Protein AF-A0A5K0YIE9-F1 (afdb_monomer)

InterPro domains:
  IPR001099 Chalcone/stilbene synthase, N-terminal [PF00195] (16-65)
  IPR011141 Polyketide synthase, type III [PTHR11877] (16-65)
  IPR016039 Thiolase-like [G3DSA:3.40.47.10] (2-65)

Organism: NCBI:txid210225

Sequence (65 aa):
MMRTDLNEIPLADPRTNSQGSGRAKIMALGKAFPSQLIPQECVVEGYTRDTKCEDPVIKEKLERL

pLDDT: mean 76.64, std 16.75, range [38.25, 94.88]

Radius of gyration: 30.91 Å; Cα contacts (8 Å, |Δi|>4): 15; chains: 1; bounding box: 40×21×94 Å

Secondary structure (DSSP, 8-state):
-----S-------TT------SS-----------S----GGGHHHHHHHHH----HHHHHHHHT-

Solvent-accessible surface area (backbone atoms only — not comparable to full-atom values): 4768 Å² total; per-residue (Å²): 135,86,84,77,78,94,75,79,75,80,76,78,65,87,80,68,69,75,76,68,83,91,65,95,71,91,85,79,87,87,86,87,76,73,91,77,84,68,58,81,96,38,46,47,61,50,47,34,68,75,67,68,57,81,52,67,71,57,50,58,56,48,74,73,110

Mean predicted aligned error: 15.88 Å

Foldseek 3Di:
DDDDDPPCPPDPDPPPPVVDPDDDDDPDDDDDDDPDDDDLVCQLVCCCVVVVDPDVVVSVVSVVD

Structure (mmCIF, N/CA/C/O backbone):
data_AF-A0A5K0YIE9-F1
#
_entry.id   AF-A0A5K0YIE9-F1
#
loop_
_atom_site.group_PDB
_atom_site.id
_atom_site.type_symbol
_atom_site.label_atom_id
_atom_site.label_alt_id
_atom_site.label_comp_id
_atom_site.label_asym_id
_atom_site.label_entity_id
_atom_site.label_seq_id
_atom_site.pdbx_PDB_ins_code
_atom_site.Cartn_x
_atom_site.Cartn_y
_atom_site.Cartn_z
_atom_site.occupancy
_atom_site.B_iso_or_equiv
_atom_site.auth_seq_id
_atom_site.auth_comp_id
_atom_site.auth_asym_id
_atom_site.auth_atom_id
_atom_site.pdbx_PDB_model_num
ATOM 1 N N . MET A 1 1 ? 19.161 3.406 -72.815 1.00 38.25 1 MET A N 1
ATOM 2 C CA . MET A 1 1 ? 18.466 2.343 -72.060 1.00 38.25 1 MET A CA 1
ATOM 3 C C . MET A 1 1 ? 19.371 1.967 -70.895 1.00 38.25 1 MET A C 1
ATOM 5 O O . MET A 1 1 ? 20.358 1.278 -71.107 1.00 38.25 1 MET A O 1
ATOM 9 N N . MET A 1 2 ? 19.130 2.547 -69.716 1.00 38.53 2 MET A N 1
ATOM 10 C CA . MET A 1 2 ? 19.904 2.270 -68.500 1.00 38.53 2 MET A CA 1
ATOM 11 C C . MET A 1 2 ? 19.418 0.930 -67.947 1.00 38.53 2 MET A C 1
ATOM 13 O O . MET A 1 2 ? 18.257 0.820 -67.560 1.00 38.53 2 MET A O 1
ATOM 17 N N . ARG A 1 3 ? 20.259 -0.103 -67.981 1.00 46.28 3 ARG A N 1
ATOM 18 C 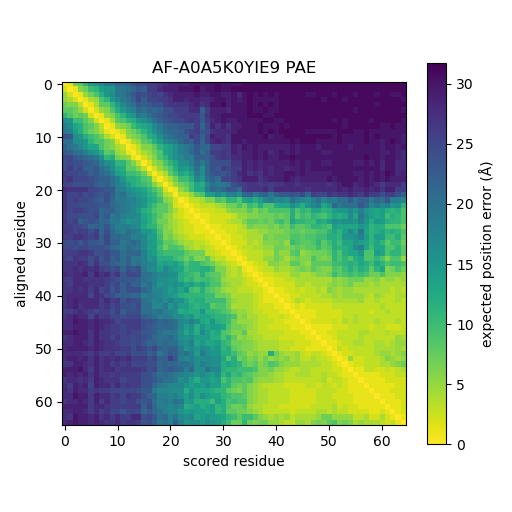CA . ARG A 1 3 ? 19.989 -1.354 -67.268 1.00 46.28 3 ARG A CA 1
ATOM 19 C C . ARG A 1 3 ? 20.421 -1.135 -65.821 1.00 46.28 3 ARG A C 1
ATOM 21 O O . ARG A 1 3 ? 21.609 -1.003 -65.562 1.00 46.28 3 ARG A O 1
ATOM 28 N N . THR A 1 4 ? 19.466 -1.016 -64.907 1.00 46.59 4 THR A N 1
ATOM 29 C CA . THR A 1 4 ? 19.724 -1.073 -63.464 1.00 46.59 4 THR A CA 1
ATOM 30 C C . THR A 1 4 ? 19.842 -2.536 -63.063 1.00 46.59 4 THR A C 1
ATOM 32 O O . THR A 1 4 ? 18.852 -3.266 -63.104 1.00 46.59 4 THR A O 1
ATOM 35 N N . ASP A 1 5 ? 21.058 -2.960 -62.729 1.00 40.88 5 ASP A N 1
ATOM 36 C CA . ASP A 1 5 ? 21.342 -4.273 -62.154 1.00 40.88 5 ASP A CA 1
ATOM 37 C C . ASP A 1 5 ? 20.708 -4.366 -60.756 1.00 40.88 5 ASP A C 1
ATOM 39 O O . ASP A 1 5 ? 21.029 -3.601 -59.848 1.00 40.88 5 ASP A O 1
ATOM 43 N N . LEU A 1 6 ? 19.759 -5.288 -60.598 1.00 54.56 6 LEU A N 1
ATOM 44 C CA . LEU A 1 6 ? 18.933 -5.503 -59.401 1.00 54.56 6 LEU A CA 1
ATOM 45 C C . LEU A 1 6 ? 19.647 -6.332 -58.312 1.00 54.56 6 LEU A C 1
ATOM 47 O O . LEU A 1 6 ? 18.997 -7.102 -57.613 1.00 54.56 6 LEU A O 1
ATOM 51 N N . ASN A 1 7 ? 20.971 -6.212 -58.165 1.00 55.06 7 ASN A N 1
ATOM 52 C CA . ASN A 1 7 ? 21.755 -7.134 -57.329 1.00 55.06 7 ASN A CA 1
ATOM 53 C C . ASN A 1 7 ? 22.663 -6.501 -56.265 1.00 55.06 7 ASN A C 1
ATOM 55 O O . ASN A 1 7 ? 23.529 -7.184 -55.724 1.00 55.06 7 ASN A O 1
ATOM 59 N N . GLU A 1 8 ? 22.428 -5.252 -55.868 1.00 51.12 8 GLU A N 1
ATOM 60 C CA . GLU A 1 8 ? 23.047 -4.714 -54.649 1.00 51.12 8 GLU A CA 1
ATOM 61 C C . GLU A 1 8 ? 22.055 -4.748 -53.486 1.00 51.12 8 GLU A C 1
ATOM 63 O O . GLU A 1 8 ? 21.403 -3.764 -53.140 1.00 51.12 8 GLU A O 1
ATOM 68 N N . ILE A 1 9 ? 21.928 -5.927 -52.874 1.00 62.34 9 ILE A N 1
ATOM 69 C CA . ILE A 1 9 ? 21.357 -6.040 -51.531 1.00 62.34 9 ILE A CA 1
ATOM 70 C C . ILE A 1 9 ? 22.340 -5.308 -50.604 1.00 62.34 9 ILE A C 1
ATOM 72 O O . ILE A 1 9 ? 23.507 -5.710 -50.562 1.00 62.34 9 ILE A O 1
ATOM 76 N N . PRO A 1 10 ? 21.941 -4.250 -49.872 1.00 53.12 10 PRO A N 1
ATOM 77 C CA . PRO A 1 10 ? 22.874 -3.546 -49.010 1.00 53.12 10 PRO A CA 1
ATOM 78 C C . PRO A 1 10 ? 23.335 -4.514 -47.922 1.00 53.12 10 PRO A C 1
ATOM 80 O O . PRO A 1 10 ? 22.537 -4.967 -47.098 1.00 53.12 10 PRO A O 1
ATOM 83 N N . LEU A 1 11 ? 24.624 -4.850 -47.934 1.00 59.81 11 LEU A N 1
ATOM 84 C CA . LEU A 1 11 ? 25.266 -5.568 -46.844 1.00 59.81 11 LEU A CA 1
ATOM 85 C C . LEU A 1 11 ? 25.152 -4.678 -45.604 1.00 59.81 11 LEU A C 1
ATOM 87 O O . LEU A 1 11 ? 25.744 -3.601 -45.558 1.00 59.81 11 LEU A O 1
ATOM 91 N N . ALA A 1 12 ? 24.343 -5.096 -44.631 1.00 60.69 12 ALA A N 1
ATOM 92 C CA . ALA A 1 12 ? 24.209 -4.389 -43.366 1.00 60.69 12 ALA A CA 1
ATOM 93 C C . ALA A 1 12 ? 25.607 -4.170 -42.759 1.00 60.69 12 ALA A C 1
ATOM 95 O O . ALA A 1 12 ? 26.324 -5.136 -42.499 1.00 60.69 12 ALA A O 1
ATOM 96 N N . ASP A 1 13 ? 26.007 -2.906 -42.572 1.00 60.72 13 ASP A N 1
ATOM 97 C CA . ASP A 1 13 ? 27.296 -2.567 -41.964 1.00 60.72 13 ASP A CA 1
ATOM 98 C C . ASP A 1 13 ? 27.285 -3.040 -40.498 1.00 60.72 13 ASP A C 1
ATOM 100 O O . ASP A 1 13 ? 26.471 -2.542 -39.703 1.00 60.72 13 ASP A O 1
ATOM 104 N N . PRO A 1 14 ? 28.181 -3.967 -40.101 1.00 57.03 14 PRO A N 1
ATOM 105 C CA . PRO A 1 14 ? 28.248 -4.479 -38.735 1.00 57.03 14 PRO A CA 1
ATOM 106 C C . PRO A 1 14 ? 28.624 -3.404 -37.698 1.00 57.03 14 PRO A C 1
ATOM 108 O O . PRO A 1 14 ? 28.577 -3.674 -36.500 1.00 57.03 14 PRO A O 1
ATOM 111 N N . ARG A 1 15 ? 28.975 -2.177 -38.120 1.00 53.50 15 ARG A N 1
ATOM 112 C CA . ARG A 1 15 ? 29.220 -1.025 -37.233 1.00 53.50 15 ARG A CA 1
ATOM 113 C C . ARG A 1 15 ? 27.989 -0.185 -36.921 1.00 53.50 15 ARG A C 1
ATOM 115 O O . ARG A 1 15 ? 28.094 0.753 -36.132 1.00 53.50 15 ARG A O 1
ATOM 122 N N . THR A 1 16 ? 26.808 -0.541 -37.420 1.00 54.97 16 THR A N 1
ATOM 123 C CA . THR A 1 16 ? 25.558 -0.016 -36.853 1.00 54.97 16 THR A CA 1
ATOM 124 C 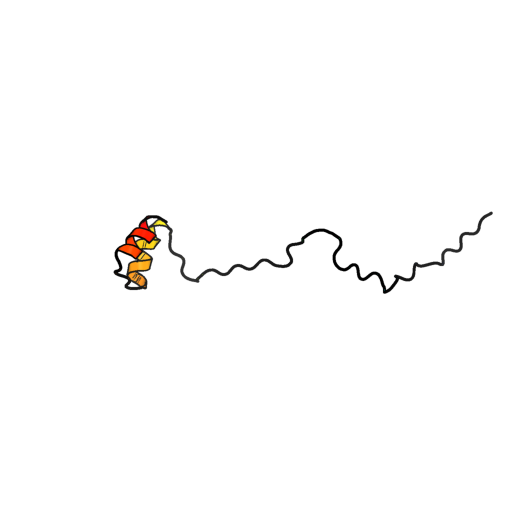C . THR A 1 16 ? 25.218 -0.764 -35.568 1.00 54.97 16 THR 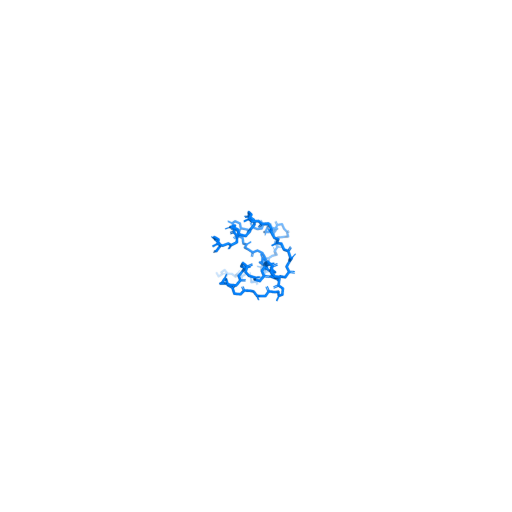A C 1
ATOM 126 O O . THR A 1 16 ? 24.173 -1.389 -35.419 1.00 54.97 16 THR A O 1
ATOM 129 N N . ASN A 1 17 ? 26.097 -0.645 -34.571 1.00 55.06 17 ASN A N 1
ATOM 130 C CA . ASN A 1 17 ? 25.630 -0.693 -33.202 1.00 55.06 17 ASN A CA 1
ATOM 131 C C . ASN A 1 17 ? 24.734 0.538 -33.048 1.00 55.06 17 ASN A C 1
ATOM 133 O O . ASN A 1 17 ? 25.200 1.624 -32.708 1.00 55.06 17 ASN A O 1
ATOM 137 N N . SER A 1 18 ? 23.450 0.405 -33.381 1.00 55.94 18 SER A N 1
ATOM 138 C CA . SER A 1 18 ? 22.429 1.368 -32.997 1.00 55.94 18 SER A CA 1
ATOM 139 C C . SER A 1 18 ? 22.256 1.251 -31.483 1.00 55.94 18 SER A C 1
ATOM 141 O O . SER A 1 18 ? 21.235 0.777 -30.984 1.00 55.94 18 SER A O 1
ATOM 143 N N . GLN A 1 19 ? 23.306 1.619 -30.749 1.00 58.88 19 GLN A N 1
ATOM 144 C CA . GLN A 1 19 ? 23.310 1.825 -29.317 1.00 58.88 19 GLN A CA 1
ATOM 145 C C . GLN A 1 19 ? 22.327 2.966 -29.057 1.00 58.88 19 GLN A C 1
ATOM 147 O O . GLN A 1 19 ? 22.673 4.137 -29.127 1.00 58.88 19 GLN A O 1
ATOM 152 N N . GLY A 1 20 ? 21.062 2.582 -28.875 1.00 63.31 20 GLY A N 1
ATOM 153 C CA . GLY A 1 20 ? 19.954 3.398 -28.391 1.00 63.31 20 GLY A CA 1
ATOM 154 C C . GLY A 1 20 ? 19.781 4.742 -29.092 1.00 63.31 20 GLY A C 1
ATOM 155 O O . GLY A 1 20 ? 20.239 5.765 -28.596 1.00 63.31 20 GLY A O 1
ATOM 156 N N . SER A 1 21 ? 19.032 4.774 -30.195 1.00 60.41 21 SER A N 1
ATOM 157 C CA . SER A 1 21 ? 18.557 6.032 -30.781 1.00 60.41 21 SER A CA 1
ATOM 158 C C . SER A 1 21 ? 17.693 6.818 -29.772 1.00 60.41 21 SER A C 1
ATOM 160 O O . SER A 1 21 ? 16.521 6.519 -29.559 1.00 60.41 21 SER A O 1
ATOM 162 N N . GLY A 1 22 ? 18.310 7.800 -29.110 1.00 74.12 22 GLY A N 1
ATOM 163 C CA . GLY A 1 22 ? 17.797 9.146 -28.828 1.00 74.12 22 GLY A CA 1
ATOM 164 C C . GLY A 1 22 ? 16.531 9.359 -27.991 1.00 74.12 22 GLY A C 1
ATOM 165 O O . GLY A 1 22 ? 16.124 10.513 -27.867 1.00 74.12 22 GLY A O 1
ATOM 166 N N . ARG A 1 23 ? 15.876 8.334 -27.431 1.00 78.38 23 ARG A N 1
ATOM 167 C CA . ARG A 1 23 ? 14.698 8.517 -26.558 1.00 78.38 23 ARG A CA 1
ATOM 168 C C . ARG A 1 23 ? 14.679 7.510 -25.413 1.00 78.38 23 ARG A C 1
ATOM 170 O O . ARG A 1 23 ? 14.869 6.315 -25.623 1.00 78.38 23 ARG A O 1
ATOM 177 N N . ALA A 1 24 ? 14.420 8.002 -24.202 1.00 87.12 24 ALA A N 1
ATOM 178 C CA . ALA A 1 24 ? 14.264 7.159 -23.024 1.00 87.12 24 ALA A CA 1
ATOM 179 C C . ALA A 1 24 ? 13.067 6.211 -23.205 1.00 87.12 24 ALA A C 1
ATOM 181 O O . ALA A 1 24 ? 11.978 6.635 -23.592 1.00 87.12 24 ALA A O 1
ATOM 182 N N . LYS A 1 25 ? 13.277 4.923 -22.920 1.00 89.19 25 LYS A N 1
ATOM 183 C CA . LYS A 1 25 ? 12.257 3.876 -23.013 1.00 89.19 25 LYS A CA 1
ATOM 184 C C . LYS A 1 25 ? 12.182 3.141 -21.682 1.00 89.19 25 LYS A C 1
ATOM 186 O O . LYS A 1 25 ? 13.208 2.715 -21.159 1.00 89.19 25 LYS A O 1
ATOM 191 N N . ILE A 1 26 ? 10.973 2.972 -21.149 1.00 88.88 26 ILE A N 1
ATOM 192 C CA . ILE A 1 26 ? 10.759 2.108 -19.985 1.00 88.88 26 ILE A CA 1
ATOM 193 C C . ILE A 1 26 ? 11.075 0.673 -20.406 1.00 88.88 26 ILE A C 1
ATOM 195 O O . ILE A 1 26 ? 10.452 0.139 -21.324 1.00 88.88 26 ILE A O 1
ATOM 199 N N . MET A 1 27 ? 12.070 0.073 -19.755 1.00 90.88 27 MET A N 1
ATOM 200 C CA . MET A 1 27 ? 12.533 -1.280 -20.073 1.00 90.88 27 MET A CA 1
ATOM 201 C C . MET A 1 27 ? 11.808 -2.350 -19.257 1.00 90.88 27 MET A C 1
ATOM 203 O O . MET A 1 27 ? 11.588 -3.449 -19.755 1.00 90.88 27 MET A O 1
ATOM 207 N N . ALA A 1 28 ? 11.412 -2.024 -18.028 1.00 93.38 28 ALA A N 1
ATOM 208 C CA . ALA A 1 28 ? 10.631 -2.896 -17.165 1.00 93.38 28 ALA A CA 1
ATOM 209 C C . ALA A 1 28 ? 9.889 -2.074 -16.106 1.00 93.38 28 ALA A C 1
ATOM 211 O O . ALA A 1 28 ? 10.356 -1.010 -15.695 1.00 93.38 28 ALA A O 1
ATOM 212 N N . LEU A 1 29 ? 8.752 -2.597 -15.649 1.00 94.75 29 LEU A N 1
ATOM 213 C CA . LEU A 1 29 ? 8.025 -2.118 -14.478 1.00 94.75 29 LEU A CA 1
ATOM 214 C C . LEU A 1 29 ? 7.798 -3.305 -13.547 1.00 94.75 29 LEU A C 1
ATOM 216 O O . LEU A 1 29 ? 7.368 -4.367 -13.994 1.00 94.75 29 LEU A O 1
ATOM 220 N N . GLY A 1 30 ? 8.071 -3.115 -12.261 1.00 94.88 30 GLY A N 1
ATOM 221 C CA . GLY A 1 30 ? 7.830 -4.112 -11.226 1.00 94.88 30 GLY A CA 1
ATOM 222 C C . GLY A 1 30 ? 7.129 -3.472 -10.038 1.00 94.88 30 GLY A C 1
ATOM 223 O O . GLY A 1 30 ? 7.472 -2.362 -9.638 1.00 94.88 30 GLY A O 1
ATOM 224 N N . LYS A 1 31 ? 6.143 -4.176 -9.480 1.00 92.81 31 LYS A N 1
ATOM 225 C CA . LYS A 1 31 ? 5.523 -3.845 -8.195 1.00 92.81 31 LYS A CA 1
ATOM 226 C C . LYS A 1 31 ? 5.284 -5.129 -7.412 1.00 92.81 31 LYS A C 1
ATOM 228 O O . LYS A 1 31 ? 4.963 -6.156 -8.005 1.00 92.81 31 LYS A O 1
ATOM 233 N N . ALA A 1 32 ? 5.410 -5.050 -6.097 1.00 91.56 32 ALA A N 1
ATOM 234 C CA . ALA A 1 32 ? 5.040 -6.110 -5.174 1.00 91.56 32 ALA A CA 1
ATOM 235 C C . ALA A 1 32 ? 4.251 -5.480 -4.026 1.00 91.56 32 ALA A C 1
ATOM 237 O O . ALA A 1 32 ? 4.600 -4.395 -3.563 1.00 91.56 32 ALA A O 1
ATOM 238 N N . PHE A 1 33 ? 3.190 -6.156 -3.595 1.00 83.75 33 PHE A N 1
ATOM 239 C CA . PHE A 1 33 ? 2.414 -5.773 -2.422 1.00 83.75 33 PHE A CA 1
ATOM 240 C C . PHE A 1 33 ? 2.457 -6.911 -1.404 1.00 83.75 33 PHE A C 1
ATOM 242 O O . PHE A 1 33 ? 2.569 -8.074 -1.806 1.00 83.75 33 PHE A O 1
ATOM 249 N N . PRO A 1 34 ? 2.355 -6.602 -0.104 1.00 83.06 34 PRO A N 1
ATOM 250 C CA . PRO A 1 34 ? 2.106 -7.614 0.911 1.00 83.06 34 PRO A CA 1
ATOM 251 C C . PRO A 1 34 ? 0.841 -8.420 0.581 1.00 83.06 34 PRO A C 1
ATOM 253 O O . PRO A 1 34 ? -0.095 -7.901 -0.024 1.00 83.06 34 PRO A O 1
ATOM 256 N N . SER A 1 35 ? 0.783 -9.680 1.014 1.00 83.81 35 SER A N 1
ATOM 257 C CA . SER A 1 35 ? -0.437 -10.496 0.905 1.00 83.81 35 SER A CA 1
ATOM 258 C C . SER A 1 35 ? -1.576 -9.972 1.784 1.00 83.81 35 SER A C 1
ATOM 260 O O . SER A 1 35 ? -2.739 -10.293 1.551 1.00 83.81 35 SER A O 1
ATOM 262 N N . GLN A 1 36 ? -1.241 -9.186 2.809 1.00 81.12 36 GLN A N 1
ATOM 263 C CA . GLN A 1 36 ? -2.195 -8.596 3.733 1.00 81.12 36 GLN A CA 1
ATOM 264 C C . GLN A 1 36 ? -2.851 -7.362 3.104 1.00 81.12 36 GLN A C 1
ATOM 266 O O . GLN A 1 36 ? -2.208 -6.336 2.890 1.00 81.12 36 GLN A O 1
ATOM 271 N N . LEU A 1 37 ? -4.149 -7.479 2.831 1.00 83.25 37 LEU A N 1
ATOM 272 C CA . LEU A 1 37 ? -5.017 -6.384 2.411 1.00 83.25 37 LEU A CA 1
ATOM 273 C C . LEU A 1 37 ? -5.769 -5.864 3.634 1.00 83.25 37 LEU A C 1
ATOM 275 O O . LEU A 1 37 ? -6.489 -6.620 4.283 1.00 83.25 37 LEU A O 1
ATOM 279 N N . ILE A 1 38 ? -5.607 -4.578 3.934 1.00 83.38 38 ILE A N 1
ATOM 280 C CA . ILE A 1 38 ? -6.339 -3.891 5.000 1.00 83.38 38 ILE A CA 1
ATOM 281 C C . ILE A 1 38 ? -7.086 -2.725 4.347 1.00 83.38 38 ILE A C 1
ATOM 283 O O . ILE A 1 38 ? -6.441 -1.931 3.656 1.00 83.38 38 ILE A O 1
ATOM 287 N N . PRO A 1 39 ? -8.415 -2.615 4.520 1.00 87.75 39 PRO A N 1
ATOM 288 C CA . PRO A 1 39 ? -9.150 -1.4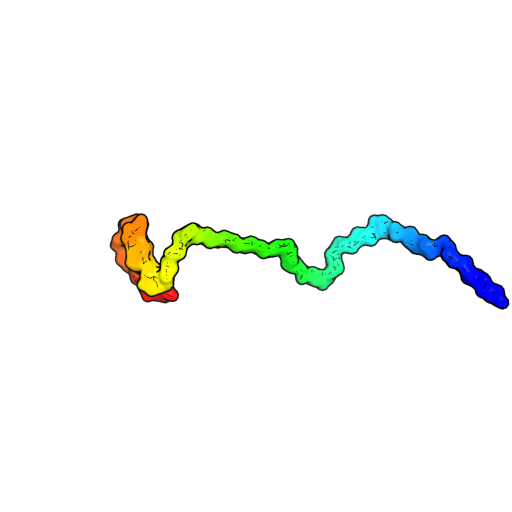18 4.125 1.00 87.75 39 PRO A CA 1
ATOM 289 C C . PRO A 1 39 ? -8.566 -0.174 4.802 1.00 87.75 39 PRO A C 1
ATOM 291 O O . PRO A 1 39 ? -8.119 -0.260 5.947 1.00 87.75 39 PRO A O 1
ATOM 294 N N . GLN A 1 40 ? -8.564 0.974 4.119 1.00 88.00 40 GLN A N 1
ATOM 295 C CA . GLN A 1 40 ? -7.946 2.200 4.643 1.00 88.00 40 GLN A CA 1
ATOM 296 C C . GLN A 1 40 ? -8.543 2.591 6.006 1.00 88.00 40 GLN A C 1
ATOM 298 O O . GLN A 1 40 ? -7.816 2.931 6.934 1.00 88.00 40 GLN A O 1
ATOM 303 N N . GLU A 1 41 ? -9.858 2.436 6.161 1.00 88.19 41 GLU A N 1
ATOM 304 C CA . GLU A 1 41 ? -10.608 2.677 7.396 1.00 88.19 41 GLU A CA 1
ATOM 305 C C . GLU A 1 41 ? -10.202 1.760 8.562 1.00 88.19 41 GLU A C 1
ATOM 307 O O . GLU A 1 41 ? -10.448 2.080 9.724 1.00 88.19 41 GLU A O 1
ATOM 312 N N . CYS A 1 42 ? -9.553 0.633 8.266 1.00 88.50 42 CYS A N 1
ATOM 313 C CA . CYS A 1 42 ? -9.114 -0.359 9.240 1.00 88.50 42 CYS A CA 1
ATOM 314 C C . CYS A 1 42 ? -7.597 -0.340 9.476 1.00 88.50 42 CYS A C 1
ATOM 316 O O . CYS A 1 42 ? -7.112 -1.186 10.225 1.00 88.50 42 CYS A O 1
ATOM 318 N N . VAL A 1 43 ? -6.829 0.572 8.862 1.00 89.31 43 VAL A N 1
ATOM 319 C CA . VAL A 1 43 ? -5.354 0.583 8.956 1.00 89.31 43 VAL A CA 1
ATOM 320 C C . VAL A 1 43 ? -4.883 0.694 10.402 1.00 89.31 43 VAL A C 1
ATOM 322 O O . VAL A 1 43 ? -4.017 -0.070 10.820 1.00 8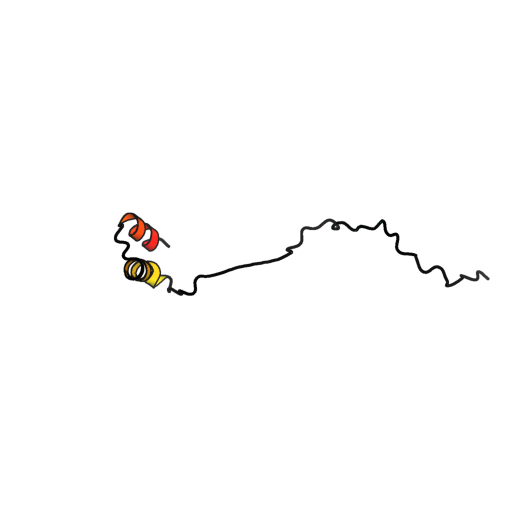9.31 43 VAL A O 1
ATOM 325 N N . VAL A 1 44 ? -5.486 1.591 11.183 1.00 89.94 44 VAL A N 1
ATOM 326 C CA . VAL A 1 44 ? -5.113 1.812 12.587 1.00 89.94 44 VAL A CA 1
ATOM 327 C C .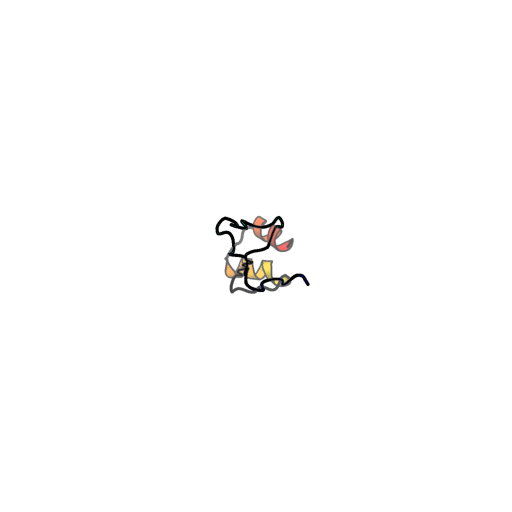 VAL A 1 44 ? -5.423 0.576 13.431 1.00 89.94 44 VAL A C 1
ATOM 329 O O . VAL A 1 44 ? -4.541 0.036 14.095 1.00 89.94 44 VAL A O 1
ATOM 332 N N . GLU A 1 45 ? -6.668 0.095 13.377 1.00 88.31 45 GLU A N 1
ATOM 333 C CA . GLU A 1 45 ? -7.115 -1.050 14.176 1.00 88.31 45 GLU A CA 1
ATOM 334 C C . GLU A 1 45 ? -6.376 -2.336 13.782 1.00 88.31 45 GLU A C 1
ATOM 336 O O . GLU A 1 45 ? -5.871 -3.051 14.647 1.00 88.31 45 GLU A O 1
ATOM 341 N N . GLY A 1 46 ? -6.279 -2.612 12.479 1.00 86.75 46 GLY A N 1
ATOM 342 C CA . GLY A 1 46 ? -5.602 -3.786 11.938 1.00 86.75 46 GLY A CA 1
ATOM 343 C C . GLY A 1 46 ? -4.120 -3.796 12.288 1.00 86.75 46 GLY A C 1
ATOM 344 O O . GLY A 1 46 ? -3.624 -4.790 12.811 1.00 86.75 46 GLY A O 1
ATOM 345 N N . TYR A 1 47 ? -3.424 -2.673 12.101 1.00 85.94 47 TYR A N 1
ATOM 346 C CA . TYR A 1 47 ? -2.009 -2.578 12.444 1.00 85.94 47 TYR A CA 1
ATOM 347 C C . TYR A 1 47 ? -1.771 -2.784 13.942 1.00 85.94 47 TYR A C 1
ATOM 349 O O . TYR A 1 47 ? -0.936 -3.609 14.314 1.00 85.94 47 TYR A O 1
ATOM 357 N N . THR A 1 48 ? -2.510 -2.090 14.816 1.00 87.19 48 THR A N 1
ATOM 358 C CA . THR A 1 48 ? -2.348 -2.231 16.273 1.00 87.19 48 THR A CA 1
ATOM 359 C C . THR A 1 48 ? -2.658 -3.654 16.742 1.00 87.19 48 THR A C 1
ATOM 361 O O . THR A 1 48 ? -1.896 -4.210 17.534 1.00 87.19 48 THR A O 1
ATOM 364 N N . ARG A 1 49 ? -3.726 -4.276 16.225 1.00 87.00 49 ARG A N 1
ATOM 365 C CA . ARG A 1 49 ? -4.120 -5.647 16.585 1.00 87.00 49 ARG A CA 1
ATOM 366 C C . ARG A 1 49 ? -3.091 -6.686 16.139 1.00 87.00 49 ARG A C 1
ATOM 368 O O . ARG A 1 49 ? -2.732 -7.556 16.930 1.00 87.00 49 ARG A O 1
ATOM 375 N N . ASP A 1 50 ? -2.611 -6.590 14.903 1.00 86.44 50 ASP A N 1
ATOM 376 C CA . ASP A 1 50 ? -1.777 -7.631 14.298 1.00 86.44 50 ASP A CA 1
ATOM 377 C C . ASP A 1 50 ? -0.306 -7.521 14.733 1.00 86.44 50 ASP A C 1
ATOM 379 O O . ASP A 1 50 ? 0.381 -8.532 14.885 1.00 86.44 50 ASP A O 1
ATOM 383 N N . THR A 1 51 ? 0.181 -6.298 14.979 1.00 86.38 51 THR A N 1
ATOM 384 C CA . THR A 1 51 ? 1.585 -6.041 15.356 1.00 86.38 51 THR A CA 1
ATOM 385 C C . THR A 1 51 ? 1.814 -5.908 16.861 1.00 86.38 51 THR A C 1
ATOM 387 O O . THR A 1 51 ? 2.965 -5.923 17.294 1.00 86.38 51 THR A O 1
ATOM 390 N N . LYS A 1 52 ? 0.747 -5.783 17.668 1.00 86.12 52 LYS A N 1
ATOM 391 C CA . LYS A 1 52 ? 0.814 -5.458 19.109 1.00 86.12 52 LYS A CA 1
ATOM 392 C C . LYS A 1 52 ? 1.576 -4.154 19.394 1.00 86.12 52 LYS A C 1
ATOM 394 O O . LYS A 1 52 ? 2.209 -4.004 20.436 1.00 86.12 52 LYS A O 1
ATOM 399 N N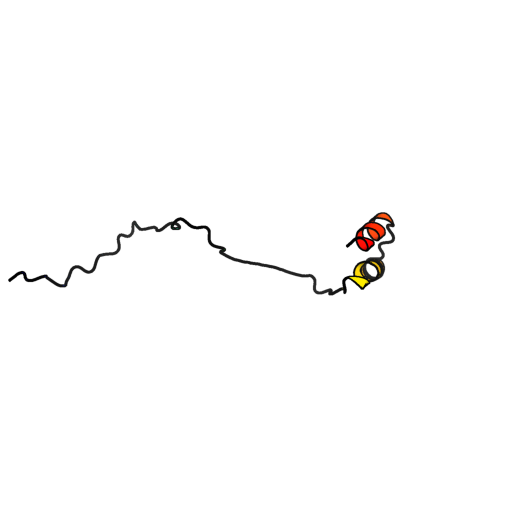 . CYS A 1 53 ? 1.559 -3.222 18.443 1.00 85.50 53 CYS A N 1
ATOM 400 C CA . CYS A 1 53 ? 2.190 -1.918 18.588 1.00 85.50 53 CYS A CA 1
ATOM 401 C C . CYS A 1 53 ? 1.280 -0.983 19.397 1.00 85.50 53 CYS A C 1
ATOM 403 O O . CYS A 1 53 ? 0.240 -0.546 18.907 1.00 85.50 53 CYS A O 1
ATOM 405 N N . GLU A 1 54 ? 1.692 -0.668 20.626 1.00 87.56 54 GLU A N 1
ATOM 406 C CA . GLU A 1 54 ? 0.987 0.242 21.545 1.00 87.56 54 GLU A CA 1
ATOM 407 C C . GLU A 1 54 ? 1.584 1.664 21.555 1.00 87.56 54 GLU A C 1
ATOM 409 O O . GLU A 1 54 ? 1.238 2.481 22.406 1.00 87.56 54 GLU A O 1
ATOM 414 N N . ASP A 1 55 ? 2.487 1.978 20.619 1.00 91.81 55 ASP A N 1
ATOM 415 C CA . ASP A 1 55 ? 3.140 3.288 20.551 1.00 91.81 55 ASP A CA 1
ATOM 416 C C . ASP A 1 55 ? 2.128 4.379 20.130 1.00 91.81 55 ASP A C 1
ATOM 418 O O . ASP A 1 55 ? 1.629 4.358 18.994 1.00 91.81 55 ASP A O 1
ATOM 422 N N . PRO A 1 56 ? 1.834 5.363 21.005 1.00 89.25 56 PRO A N 1
ATOM 423 C CA . PRO A 1 56 ? 0.854 6.406 20.718 1.00 89.25 56 PRO A CA 1
ATOM 424 C C . PRO A 1 56 ? 1.270 7.307 19.548 1.00 89.25 56 PRO A C 1
ATOM 426 O O . PRO A 1 56 ? 0.405 7.789 18.820 1.00 89.25 56 PRO A O 1
ATOM 429 N N . VAL A 1 57 ? 2.574 7.495 19.314 1.00 92.62 57 VAL A N 1
ATOM 430 C CA . VAL A 1 57 ? 3.095 8.305 18.201 1.00 92.62 57 VAL A CA 1
ATOM 431 C C . VAL A 1 57 ? 2.868 7.596 16.869 1.00 92.62 57 VAL A C 1
ATOM 433 O O . VAL A 1 57 ? 2.577 8.231 15.854 1.00 92.62 57 VAL A O 1
ATOM 436 N N . ILE A 1 58 ? 3.006 6.270 16.848 1.00 89.25 58 ILE A N 1
ATOM 437 C CA . ILE A 1 58 ? 2.725 5.468 15.653 1.00 89.25 58 ILE A CA 1
ATOM 438 C C . ILE A 1 58 ? 1.227 5.450 15.370 1.00 89.25 58 ILE A C 1
ATOM 440 O O . ILE A 1 58 ? 0.830 5.634 14.221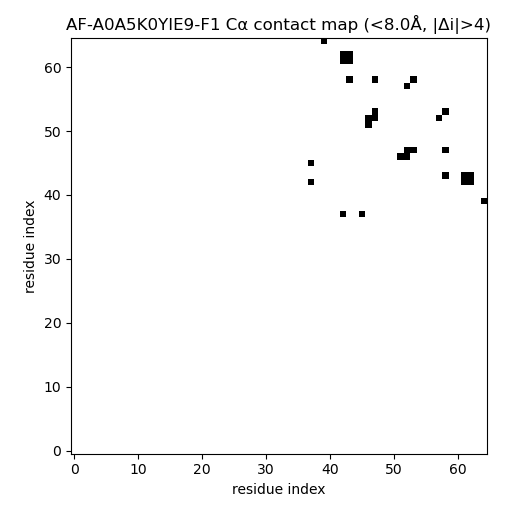 1.00 89.25 58 ILE A O 1
ATOM 444 N N . LYS A 1 59 ? 0.396 5.306 16.405 1.00 89.44 59 LYS A N 1
ATOM 445 C CA . LYS A 1 59 ? -1.059 5.350 16.259 1.00 89.44 59 LYS A CA 1
ATOM 446 C C . LYS A 1 59 ? -1.540 6.675 15.658 1.00 89.44 59 LYS A C 1
ATOM 448 O O . LYS A 1 59 ? -2.266 6.652 14.670 1.00 89.44 59 LYS A O 1
ATOM 453 N N . GLU A 1 60 ? -1.061 7.810 16.171 1.00 91.12 60 GLU A N 1
ATOM 454 C CA . GLU A 1 60 ? -1.402 9.138 15.635 1.00 91.12 60 GLU A CA 1
ATOM 455 C C . GLU A 1 60 ? -0.996 9.286 14.157 1.00 91.12 60 GLU A C 1
ATOM 457 O O . GLU A 1 60 ? -1.722 9.868 13.351 1.00 91.12 60 GLU A O 1
ATOM 462 N N . LYS A 1 61 ? 0.160 8.733 13.764 1.00 91.19 61 LYS A N 1
ATOM 463 C CA . LYS A 1 61 ? 0.602 8.745 12.360 1.00 91.19 61 LYS A CA 1
ATOM 464 C C . LYS A 1 61 ? -0.319 7.929 11.461 1.00 91.19 61 LYS A C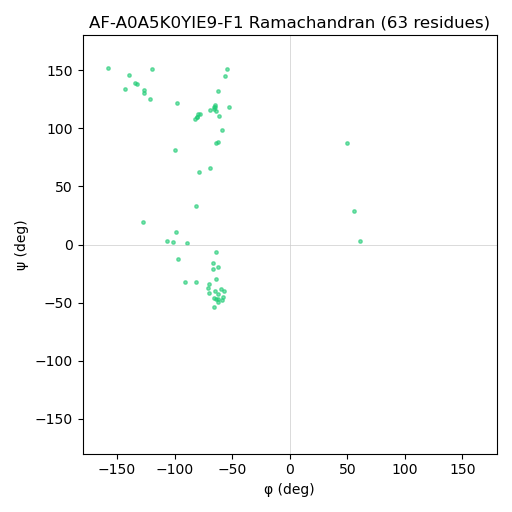 1
ATOM 466 O O . LYS A 1 61 ? -0.587 8.364 10.347 1.00 91.19 61 LYS A O 1
ATOM 471 N N . LEU A 1 62 ? -0.782 6.772 11.929 1.00 88.69 62 LEU A N 1
ATOM 472 C CA . LEU A 1 62 ? -1.676 5.899 11.168 1.00 88.69 62 LEU A CA 1
ATOM 473 C C . LEU A 1 62 ? -3.079 6.496 11.023 1.00 88.69 62 LEU A C 1
ATOM 475 O O . LEU A 1 62 ? -3.692 6.323 9.979 1.00 88.69 62 LEU A O 1
ATOM 479 N N . GLU A 1 63 ? -3.566 7.231 12.025 1.00 88.06 63 GLU A N 1
ATOM 480 C CA . GLU A 1 63 ? -4.868 7.921 11.982 1.00 88.06 63 GLU A CA 1
ATOM 481 C C . GLU A 1 63 ? -4.923 9.061 10.950 1.00 88.06 63 GLU A C 1
ATOM 483 O O . GLU A 1 63 ? -6.004 9.529 10.596 1.00 88.06 63 GLU A O 1
ATOM 488 N N . ARG A 1 64 ? -3.765 9.523 10.466 1.00 88.12 64 ARG A N 1
ATOM 489 C CA . ARG A 1 64 ? -3.633 10.628 9.504 1.00 88.12 64 ARG A CA 1
ATOM 490 C C . ARG A 1 64 ? -3.384 10.171 8.062 1.00 88.12 64 ARG A C 1
ATOM 492 O O . ARG A 1 64 ? -3.164 11.034 7.209 1.00 88.12 64 ARG A O 1
ATOM 499 N N . LEU A 1 65 ? -3.354 8.859 7.810 1.00 82.06 65 LEU A N 1
ATOM 500 C CA . LEU A 1 65 ? -3.206 8.260 6.477 1.00 82.06 65 LEU A CA 1
ATOM 501 C C . LEU A 1 65 ? -4.555 8.165 5.763 1.00 82.06 65 LEU A C 1
ATOM 503 O O . LEU A 1 65 ? -4.582 8.498 4.561 1.00 82.06 65 LEU A O 1
#